Protein AF-A0A0R3E890-F1 (afdb_monomer_lite)

Structure (mmCIF, N/CA/C/O backbone):
data_AF-A0A0R3E890-F1
#
_entry.id   AF-A0A0R3E890-F1
#
loop_
_atom_site.group_PDB
_atom_site.id
_atom_site.type_symbol
_atom_site.label_atom_id
_atom_site.label_alt_id
_atom_site.label_comp_id
_atom_site.label_asym_id
_atom_site.label_entity_id
_atom_site.label_seq_id
_atom_site.pdbx_PDB_ins_code
_atom_site.Cartn_x
_atom_site.Cartn_y
_atom_site.Cartn_z
_atom_site.occupancy
_atom_site.B_iso_or_equiv
_atom_site.auth_seq_id
_atom_site.auth_comp_id
_atom_site.auth_asym_id
_atom_site.auth_atom_id
_atom_site.pdbx_PDB_model_num
ATOM 1 N N . MET A 1 1 ? 4.364 -9.096 11.392 1.00 69.06 1 MET A N 1
ATOM 2 C CA . MET A 1 1 ? 3.704 -8.086 12.248 1.00 69.06 1 MET A CA 1
ATOM 3 C C . MET A 1 1 ? 3.583 -8.663 13.655 1.00 69.06 1 MET A C 1
ATOM 5 O O . MET A 1 1 ? 3.055 -9.759 13.794 1.00 69.06 1 MET A O 1
ATOM 9 N N . SER A 1 2 ? 4.088 -7.979 14.680 1.00 73.06 2 SER A N 1
ATOM 10 C CA . SER A 1 2 ? 3.947 -8.351 16.093 1.00 73.06 2 SER A CA 1
ATOM 11 C C . SER A 1 2 ? 3.616 -7.116 16.924 1.00 73.06 2 SER A C 1
ATOM 13 O O . SER A 1 2 ? 4.264 -6.078 16.786 1.00 73.06 2 SER A O 1
ATOM 15 N N . LYS A 1 3 ? 2.660 -7.242 17.853 1.00 73.25 3 LYS A N 1
ATOM 16 C CA . LYS A 1 3 ? 2.330 -6.162 18.797 1.00 73.25 3 LYS A CA 1
ATOM 17 C C . LYS A 1 3 ? 3.543 -5.738 19.631 1.00 73.25 3 LYS A C 1
ATOM 19 O O . LYS A 1 3 ? 3.732 -4.551 19.857 1.00 73.25 3 LYS A O 1
ATOM 24 N N . SER A 1 4 ? 4.394 -6.683 20.040 1.00 80.12 4 SER A N 1
ATOM 25 C CA . SER A 1 4 ? 5.578 -6.391 20.863 1.00 80.12 4 SER A CA 1
ATOM 26 C C . SER A 1 4 ? 6.690 -5.652 20.115 1.00 80.12 4 SER A C 1
ATOM 28 O O . SER A 1 4 ? 7.533 -5.030 20.750 1.00 80.12 4 SER A O 1
ATOM 30 N N . GLN A 1 5 ? 6.693 -5.705 18.780 1.00 78.12 5 GLN A N 1
ATOM 31 C CA . GLN A 1 5 ? 7.671 -5.008 17.939 1.00 78.12 5 GLN A CA 1
ATOM 32 C C . GLN A 1 5 ? 7.164 -3.637 17.464 1.00 78.12 5 GLN A C 1
ATOM 34 O O . GLN A 1 5 ? 7.838 -2.984 16.674 1.00 78.12 5 GLN A O 1
ATOM 39 N N . GLY A 1 6 ? 5.966 -3.213 17.891 1.00 79.38 6 GLY A N 1
ATOM 40 C CA . GLY A 1 6 ? 5.374 -1.933 17.487 1.00 79.38 6 GLY A CA 1
ATOM 41 C C . GLY A 1 6 ? 5.026 -1.837 15.996 1.00 79.38 6 GLY A C 1
ATOM 42 O O . GLY A 1 6 ? 4.698 -0.761 15.516 1.00 79.38 6 GLY A O 1
ATOM 43 N N . ASN A 1 7 ? 5.081 -2.950 15.260 1.00 83.62 7 ASN A N 1
ATOM 44 C CA . ASN A 1 7 ? 4.816 -3.016 13.823 1.00 83.62 7 ASN A CA 1
ATOM 45 C C . ASN A 1 7 ? 3.507 -3.762 13.542 1.00 83.62 7 ASN A C 1
ATOM 47 O O . ASN A 1 7 ? 3.446 -4.586 12.640 1.00 83.62 7 ASN A O 1
ATOM 51 N N . ALA A 1 8 ? 2.476 -3.540 14.356 1.00 86.56 8 ALA A N 1
ATOM 52 C CA . ALA A 1 8 ? 1.144 -4.098 14.158 1.00 86.56 8 ALA A CA 1
ATOM 53 C C . ALA A 1 8 ? 0.126 -2.960 14.055 1.00 86.56 8 ALA A C 1
ATOM 55 O O . ALA A 1 8 ? 0.142 -2.052 14.882 1.00 86.56 8 ALA A O 1
ATOM 56 N N . ILE A 1 9 ? -0.773 -3.036 13.074 1.00 86.81 9 ILE A N 1
ATOM 57 C CA . ILE A 1 9 ? -1.936 -2.149 12.986 1.00 86.81 9 ILE A CA 1
ATOM 58 C C . ILE A 1 9 ? -3.052 -2.785 13.818 1.00 86.81 9 ILE A C 1
ATOM 60 O O . ILE A 1 9 ? -3.369 -3.963 13.639 1.00 86.81 9 ILE A O 1
ATOM 64 N N . SER A 1 10 ? -3.602 -2.041 14.782 1.00 88.62 10 SER A N 1
ATOM 65 C CA . SER A 1 10 ? -4.728 -2.523 15.590 1.00 88.62 10 SER A CA 1
ATOM 66 C C . SER A 1 10 ? -6.002 -2.567 14.750 1.00 88.62 10 SER A C 1
ATOM 68 O O . SER A 1 10 ? -6.254 -1.653 13.975 1.00 88.62 10 SER A O 1
ATOM 70 N N . LEU A 1 11 ? -6.866 -3.560 14.978 1.00 88.44 11 LEU A N 1
ATOM 71 C CA . LEU A 1 11 ? -8.217 -3.575 14.394 1.00 88.44 11 LEU A CA 1
ATOM 72 C C . LEU A 1 11 ? -9.083 -2.405 14.888 1.00 88.44 11 LEU A C 1
ATOM 74 O O . LEU A 1 11 ? -10.070 -2.055 14.257 1.00 88.44 11 LEU A O 1
ATOM 78 N N . SER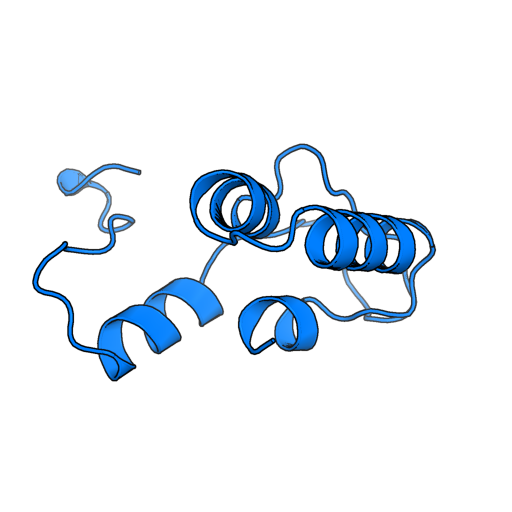 A 1 12 ? -8.719 -1.814 16.028 1.00 92.44 12 SER A N 1
ATOM 79 C CA . SER A 1 12 ? -9.364 -0.628 16.592 1.00 92.44 12 SER A CA 1
ATOM 80 C C . SER A 1 12 ? -8.714 0.687 16.150 1.00 92.44 12 SER A C 1
ATOM 82 O O . SER A 1 12 ? -9.037 1.722 16.728 1.00 92.44 12 SER A O 1
ATOM 84 N N . ALA A 1 13 ? -7.734 0.647 15.240 1.00 91.56 13 ALA A N 1
ATOM 85 C CA . ALA A 1 13 ? -7.036 1.844 14.793 1.00 91.56 13 ALA A CA 1
ATOM 86 C C . ALA A 1 13 ? -7.993 2.763 14.028 1.00 91.56 13 ALA A C 1
ATOM 88 O O . ALA A 1 13 ? -8.831 2.317 13.243 1.00 91.56 13 ALA A O 1
ATOM 89 N N . THR A 1 14 ? -7.856 4.059 14.265 1.00 94.88 14 THR A N 1
ATOM 90 C CA . THR A 1 14 ? -8.555 5.095 13.509 1.00 94.88 14 THR A CA 1
ATOM 91 C C . THR A 1 14 ? -8.034 5.158 12.067 1.00 94.88 14 THR A C 1
ATOM 93 O O . THR A 1 14 ? -6.910 4.724 11.798 1.00 94.88 14 THR A O 1
ATOM 96 N N . PRO A 1 15 ? -8.804 5.727 11.120 1.00 92.12 15 PRO A N 1
ATOM 97 C CA . PRO A 1 15 ? -8.343 5.895 9.741 1.00 92.12 15 PRO A CA 1
ATOM 98 C C . PRO A 1 15 ? -6.998 6.629 9.630 1.00 92.12 15 PRO A C 1
ATOM 100 O O . PRO A 1 15 ? -6.146 6.231 8.837 1.00 92.12 15 PRO A O 1
ATOM 103 N N . ASP A 1 16 ? -6.777 7.647 10.465 1.00 92.12 16 ASP A N 1
ATOM 104 C CA . ASP A 1 16 ? -5.522 8.402 10.486 1.00 92.12 16 ASP A CA 1
ATOM 105 C C . ASP A 1 16 ? -4.353 7.547 10.993 1.00 92.12 16 ASP A C 1
ATOM 107 O O . ASP A 1 16 ? -3.286 7.543 10.382 1.00 92.12 16 ASP A O 1
ATOM 111 N N . GLU A 1 17 ? -4.554 6.748 12.047 1.00 91.75 17 GLU A N 1
ATOM 112 C CA . GLU A 1 17 ? -3.535 5.816 12.553 1.00 91.75 17 GLU A CA 1
ATOM 113 C C . GLU A 1 17 ? -3.185 4.726 11.531 1.00 91.75 17 GLU A C 1
ATOM 115 O O . GLU A 1 17 ? -2.017 4.350 11.400 1.00 91.75 17 GLU A O 1
ATOM 120 N N . ILE A 1 18 ? -4.180 4.232 10.785 1.00 90.69 18 ILE A N 1
ATOM 121 C CA . ILE A 1 18 ? -3.965 3.275 9.694 1.00 90.69 18 ILE A CA 1
ATOM 122 C C . ILE A 1 18 ? -3.119 3.928 8.600 1.00 90.69 18 ILE A C 1
ATOM 124 O O . ILE A 1 18 ? -2.107 3.358 8.188 1.00 90.69 18 ILE A O 1
ATOM 128 N N . ARG A 1 19 ? -3.484 5.139 8.162 1.00 89.56 19 ARG A N 1
ATOM 129 C CA . ARG A 1 19 ? -2.761 5.871 7.114 1.00 89.56 19 ARG A CA 1
ATOM 130 C C . ARG A 1 19 ? -1.313 6.149 7.511 1.00 89.56 19 ARG A C 1
ATOM 132 O O . ARG A 1 19 ? -0.396 5.920 6.720 1.00 89.56 19 ARG A O 1
ATOM 139 N N . ASP A 1 20 ? -1.100 6.577 8.749 1.00 90.19 20 ASP A N 1
ATOM 140 C CA . ASP A 1 20 ? 0.226 6.790 9.322 1.00 90.19 20 ASP A CA 1
ATOM 141 C C . ASP A 1 20 ? 1.055 5.501 9.329 1.00 90.19 20 ASP A C 1
ATOM 143 O O . ASP A 1 20 ? 2.224 5.513 8.933 1.00 90.19 20 ASP A O 1
ATOM 147 N N . ALA A 1 21 ? 0.463 4.376 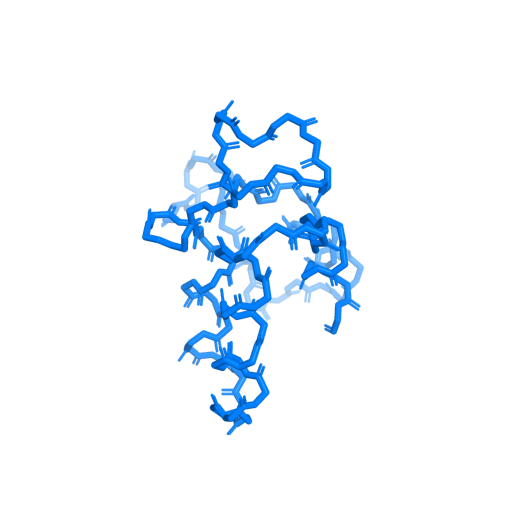9.736 1.00 89.88 21 ALA A N 1
ATOM 148 C CA . ALA A 1 21 ? 1.144 3.087 9.749 1.00 89.88 21 ALA A CA 1
ATOM 149 C C . ALA A 1 21 ? 1.511 2.606 8.335 1.00 89.88 21 ALA A C 1
ATOM 151 O O . ALA A 1 21 ? 2.651 2.192 8.115 1.00 89.88 21 ALA A O 1
ATOM 152 N N . VAL A 1 22 ? 0.590 2.717 7.371 1.00 89.62 22 VAL A N 1
ATOM 153 C CA . VAL A 1 22 ? 0.823 2.361 5.959 1.00 89.62 22 VAL A CA 1
ATOM 154 C C . VAL A 1 22 ? 1.928 3.229 5.355 1.00 89.62 22 VAL A C 1
ATOM 156 O O . VAL A 1 22 ? 2.836 2.710 4.701 1.00 89.62 22 VAL A O 1
ATOM 159 N N . SER A 1 23 ? 1.942 4.534 5.652 1.00 86.75 23 SER A N 1
ATOM 160 C CA . SER A 1 23 ? 2.989 5.445 5.168 1.00 86.75 23 SER A CA 1
ATOM 161 C C . SER A 1 23 ? 4.400 5.002 5.594 1.00 86.75 23 SER A C 1
ATOM 163 O O . SER A 1 23 ? 5.345 5.070 4.800 1.00 86.75 23 SER A O 1
ATOM 165 N N . ARG A 1 24 ? 4.528 4.453 6.812 1.00 87.69 24 ARG A N 1
ATOM 166 C CA . ARG A 1 24 ? 5.784 3.989 7.425 1.00 87.69 24 ARG A CA 1
ATOM 167 C C . ARG A 1 24 ? 6.163 2.549 7.066 1.00 87.69 24 ARG A C 1
ATOM 169 O O . ARG A 1 24 ? 7.238 2.107 7.467 1.00 87.69 24 ARG A O 1
ATOM 176 N N . MET A 1 25 ? 5.321 1.807 6.339 1.00 88.06 25 MET A N 1
ATOM 177 C CA . MET A 1 25 ? 5.630 0.423 5.966 1.00 88.06 25 MET A CA 1
ATOM 178 C C . MET A 1 25 ? 6.915 0.344 5.145 1.00 88.06 25 MET A C 1
ATOM 180 O O . MET A 1 25 ? 7.143 1.138 4.235 1.00 88.06 25 MET A O 1
ATOM 184 N N . PHE A 1 26 ? 7.750 -0.637 5.458 1.00 83.38 26 PHE A N 1
ATOM 185 C CA . PHE A 1 26 ? 8.945 -0.916 4.681 1.00 83.38 26 PHE A CA 1
ATOM 186 C C . PHE A 1 26 ? 8.571 -1.542 3.331 1.00 83.38 26 PHE A C 1
ATOM 188 O O . PHE A 1 26 ? 7.728 -2.441 3.281 1.00 83.38 26 PHE A O 1
ATOM 195 N N . THR A 1 27 ? 9.196 -1.060 2.262 1.00 80.44 27 THR A N 1
ATOM 196 C CA . THR A 1 27 ? 8.944 -1.473 0.877 1.00 80.44 27 THR A CA 1
ATOM 197 C C . THR A 1 27 ? 10.160 -2.202 0.315 1.00 80.44 27 THR A C 1
ATOM 199 O O . THR A 1 27 ? 10.160 -3.430 0.282 1.00 80.44 27 THR A O 1
ATOM 202 N N . ASP A 1 28 ? 11.209 -1.470 -0.060 1.00 78.06 28 ASP A N 1
ATOM 203 C CA . ASP A 1 28 ? 12.412 -2.003 -0.702 1.00 78.06 28 ASP A CA 1
ATOM 204 C C . ASP A 1 28 ? 13.626 -1.108 -0.355 1.00 78.06 28 ASP A C 1
ATOM 206 O O . ASP A 1 28 ? 13.567 0.103 -0.580 1.00 78.06 28 ASP A O 1
ATOM 210 N N . PRO A 1 29 ? 14.713 -1.650 0.234 1.00 77.25 29 PRO A N 1
ATOM 211 C CA . PRO A 1 29 ? 15.883 -0.852 0.607 1.00 77.25 29 PRO A CA 1
ATOM 212 C C . PRO A 1 29 ? 16.711 -0.395 -0.603 1.00 77.25 29 PRO A C 1
ATOM 214 O O . PRO A 1 29 ? 17.456 0.578 -0.483 1.00 77.25 29 PRO A O 1
ATOM 217 N N . ASP A 1 30 ? 16.582 -1.077 -1.744 1.00 75.56 30 ASP A N 1
ATOM 218 C CA . ASP A 1 30 ? 17.315 -0.782 -2.976 1.00 75.56 30 ASP A CA 1
ATOM 219 C C . ASP A 1 30 ? 16.518 0.163 -3.902 1.00 75.56 30 ASP A C 1
ATOM 221 O O . ASP A 1 30 ? 17.047 0.671 -4.896 1.00 75.56 30 ASP A O 1
ATOM 225 N N . TYR A 1 31 ? 15.262 0.467 -3.549 1.00 77.62 31 TYR A N 1
ATOM 226 C CA . TYR A 1 31 ? 14.390 1.393 -4.270 1.00 77.62 31 TYR A CA 1
ATOM 227 C C . TYR A 1 31 ? 14.625 2.847 -3.843 1.00 77.62 31 TYR A C 1
ATOM 229 O O . TYR A 1 31 ? 14.023 3.368 -2.902 1.00 77.62 31 TYR A O 1
ATOM 237 N N . LEU A 1 32 ? 15.533 3.528 -4.543 1.00 76.06 32 LEU A N 1
ATOM 238 C CA . LEU A 1 32 ? 15.968 4.881 -4.178 1.00 76.06 32 LEU A CA 1
ATOM 239 C C . LEU A 1 32 ? 15.170 5.991 -4.872 1.00 76.06 32 LEU A C 1
ATOM 241 O O . LEU A 1 32 ? 15.065 7.099 -4.336 1.00 76.06 32 LEU A O 1
ATOM 245 N N . ARG A 1 33 ? 14.635 5.741 -6.074 1.00 81.38 33 ARG A N 1
ATOM 246 C CA . ARG A 1 33 ? 13.873 6.732 -6.847 1.00 81.38 33 ARG A CA 1
ATOM 247 C C . ARG A 1 33 ? 12.625 6.129 -7.466 1.00 81.38 33 ARG A C 1
ATOM 249 O O . ARG A 1 33 ? 12.622 4.985 -7.894 1.00 81.38 33 ARG A O 1
ATOM 256 N N . ALA A 1 34 ? 11.608 6.976 -7.643 1.00 78.19 34 ALA A N 1
ATOM 257 C CA . ALA A 1 34 ? 10.350 6.594 -8.280 1.00 78.19 34 ALA A CA 1
ATOM 258 C C . ALA A 1 34 ? 10.533 5.979 -9.684 1.00 78.19 34 ALA A C 1
ATOM 260 O O . ALA A 1 34 ? 9.735 5.150 -10.108 1.00 78.19 34 ALA A O 1
ATOM 261 N N . SER A 1 35 ? 11.567 6.412 -10.413 1.00 79.75 35 SER A N 1
ATOM 262 C CA . SER A 1 35 ? 11.925 5.937 -11.754 1.00 79.75 35 SER A CA 1
ATOM 263 C C . SER A 1 35 ? 12.582 4.562 -11.778 1.00 79.75 35 SER A C 1
ATOM 265 O O . SER A 1 35 ? 12.614 3.943 -12.839 1.00 79.75 35 SER A O 1
ATOM 267 N N . ASP A 1 36 ? 13.142 4.118 -10.656 1.00 82.94 36 ASP A N 1
ATOM 268 C CA . ASP A 1 36 ? 13.880 2.865 -10.606 1.00 82.94 36 ASP A CA 1
ATOM 269 C C . ASP A 1 36 ? 12.879 1.694 -10.609 1.00 82.94 36 ASP A C 1
ATOM 271 O O . ASP A 1 36 ? 11.741 1.858 -10.163 1.00 82.94 36 ASP A O 1
ATOM 275 N N . PRO A 1 37 ? 13.234 0.523 -11.155 1.00 85.69 37 PRO A N 1
ATOM 276 C CA . PRO A 1 37 ? 12.439 -0.690 -10.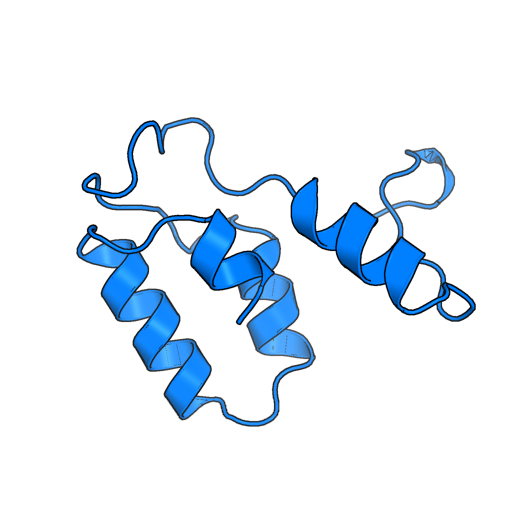989 1.00 85.69 37 PRO A CA 1
ATOM 277 C C . PRO A 1 37 ? 12.369 -1.082 -9.509 1.00 85.69 37 PRO A C 1
ATOM 279 O O . PRO A 1 37 ? 13.406 -1.166 -8.854 1.00 85.69 37 PRO A O 1
ATOM 282 N N . GLY A 1 38 ? 11.168 -1.333 -8.987 1.00 86.38 38 GLY A N 1
ATOM 283 C CA . GLY A 1 38 ? 10.970 -1.796 -7.611 1.00 86.38 38 GLY A CA 1
ATOM 284 C C . GLY A 1 38 ? 10.665 -3.287 -7.520 1.00 86.38 38 GLY A C 1
ATOM 285 O O . GLY A 1 38 ? 10.170 -3.904 -8.473 1.00 86.38 38 GLY A O 1
ATOM 286 N N . ARG A 1 39 ? 10.941 -3.881 -6.357 1.00 88.19 39 ARG A N 1
ATOM 287 C CA . ARG A 1 39 ? 10.622 -5.281 -6.075 1.00 88.19 39 ARG A CA 1
ATOM 288 C C . ARG A 1 39 ? 9.249 -5.424 -5.414 1.00 88.19 39 ARG A C 1
ATOM 290 O O . ARG A 1 39 ? 8.944 -4.781 -4.415 1.00 88.19 39 ARG A O 1
ATOM 297 N N . VAL A 1 40 ? 8.428 -6.334 -5.941 1.00 89.81 40 VAL A N 1
ATOM 298 C CA . VAL A 1 40 ? 7.136 -6.700 -5.325 1.00 89.81 40 VAL A CA 1
ATOM 299 C C . VAL A 1 40 ? 7.343 -7.763 -4.246 1.00 89.81 40 VAL A C 1
ATOM 301 O O . VAL A 1 40 ? 6.721 -7.732 -3.187 1.00 89.81 40 VAL A O 1
ATOM 304 N N . GLU A 1 41 ? 8.238 -8.717 -4.488 1.00 87.31 41 GLU A N 1
ATOM 305 C CA . GLU A 1 41 ? 8.483 -9.839 -3.590 1.00 87.31 41 GLU A CA 1
ATOM 306 C C . GLU A 1 41 ? 9.186 -9.368 -2.309 1.00 87.31 41 GLU A C 1
ATOM 308 O O . GLU A 1 41 ? 10.338 -8.942 -2.338 1.00 87.31 41 GLU A O 1
ATOM 313 N N . GLY A 1 42 ? 8.505 -9.494 -1.168 1.00 84.56 42 GLY A N 1
ATOM 314 C CA . GLY A 1 42 ? 8.998 -9.020 0.131 1.00 84.56 42 GLY A CA 1
ATOM 315 C C . GLY A 1 42 ? 8.559 -7.596 0.487 1.00 84.56 42 GLY A C 1
ATOM 316 O O . GLY A 1 42 ? 8.755 -7.185 1.630 1.00 84.56 42 GLY A O 1
ATOM 317 N N . ASN A 1 43 ? 7.906 -6.882 -0.435 1.00 89.06 43 ASN A N 1
ATOM 318 C CA . ASN A 1 43 ? 7.309 -5.582 -0.163 1.00 89.06 43 ASN A CA 1
ATOM 319 C C . ASN A 1 43 ? 5.978 -5.771 0.580 1.00 89.06 43 ASN A C 1
ATOM 321 O O . ASN A 1 43 ? 4.989 -6.259 0.029 1.00 89.06 43 ASN A O 1
ATOM 325 N N . VAL A 1 44 ? 5.958 -5.374 1.855 1.00 89.31 44 VAL A N 1
ATOM 326 C CA . VAL A 1 44 ? 4.818 -5.599 2.756 1.00 89.31 44 VAL A CA 1
ATOM 327 C C . VAL A 1 44 ? 3.557 -4.882 2.272 1.00 89.31 44 VAL A C 1
ATOM 329 O O . VAL A 1 44 ? 2.460 -5.371 2.526 1.00 89.31 44 VAL A O 1
ATOM 332 N N . VAL A 1 45 ? 3.687 -3.771 1.542 1.00 90.88 45 VAL A N 1
ATOM 333 C CA . VAL A 1 45 ? 2.535 -3.027 1.014 1.00 90.88 45 VAL A CA 1
ATOM 334 C C . VAL A 1 45 ? 1.755 -3.884 0.017 1.00 90.88 45 VAL A C 1
ATOM 336 O O . VAL A 1 45 ? 0.542 -4.009 0.147 1.00 90.88 45 VAL A O 1
ATOM 339 N N . PHE A 1 46 ? 2.441 -4.557 -0.912 1.00 92.75 46 PHE A N 1
ATOM 340 C CA . PHE A 1 46 ? 1.777 -5.459 -1.859 1.00 92.75 46 PHE A CA 1
ATOM 341 C C . PHE A 1 46 ? 1.179 -6.687 -1.176 1.00 92.75 46 PHE A C 1
ATOM 343 O O . PHE A 1 46 ? 0.105 -7.120 -1.573 1.00 92.75 46 PHE A O 1
ATOM 350 N N . THR A 1 47 ? 1.803 -7.194 -0.109 1.00 92.56 47 THR A N 1
ATOM 351 C CA . THR A 1 47 ? 1.204 -8.261 0.708 1.00 92.56 47 THR A CA 1
ATOM 352 C C . THR A 1 47 ? -0.117 -7.825 1.349 1.00 92.56 47 THR A C 1
ATOM 354 O O . THR A 1 47 ? -1.017 -8.645 1.495 1.00 92.56 47 THR A O 1
ATOM 357 N N . TYR A 1 48 ? -0.244 -6.557 1.755 1.00 91.69 48 TYR A N 1
ATOM 358 C CA . TYR A 1 48 ? -1.502 -6.020 2.282 1.00 91.69 48 TYR A CA 1
ATOM 359 C C . TYR A 1 48 ? -2.544 -5.836 1.180 1.00 91.69 48 TYR A C 1
ATOM 361 O O . TYR A 1 48 ? -3.685 -6.243 1.374 1.00 91.69 48 TYR A O 1
ATOM 369 N N . LEU A 1 49 ? -2.156 -5.279 0.030 1.00 93.00 49 LEU A N 1
ATOM 370 C CA . LEU A 1 49 ? -3.054 -5.135 -1.120 1.00 93.00 49 LEU A CA 1
ATOM 371 C C . LEU A 1 49 ? -3.612 -6.495 -1.561 1.00 93.00 49 LEU A C 1
ATOM 373 O O . LEU A 1 49 ? -4.818 -6.639 -1.682 1.00 93.00 49 LEU A O 1
ATOM 377 N N . ASP A 1 50 ? -2.765 -7.523 -1.657 1.00 93.00 50 ASP A N 1
ATOM 378 C CA . ASP A 1 50 ? -3.190 -8.892 -1.990 1.00 93.00 50 ASP A CA 1
ATOM 379 C C . ASP A 1 50 ? -4.176 -9.508 -0.989 1.00 93.00 50 ASP A C 1
ATOM 381 O O . ASP A 1 50 ? -4.897 -10.443 -1.326 1.00 93.00 50 ASP A O 1
ATOM 385 N N . ALA A 1 51 ? -4.161 -9.051 0.264 1.00 92.19 51 ALA A N 1
ATOM 386 C CA . ALA A 1 51 ? -4.978 -9.620 1.329 1.00 92.19 51 ALA A CA 1
ATOM 387 C C . ALA A 1 51 ? -6.304 -8.878 1.545 1.00 92.19 51 ALA A C 1
ATOM 389 O O . ALA A 1 51 ? -7.236 -9.472 2.089 1.00 92.19 51 ALA A O 1
ATOM 390 N N . PHE A 1 52 ? -6.366 -7.588 1.202 1.00 91.94 52 PHE A N 1
ATOM 391 C CA . PHE A 1 52 ? -7.463 -6.702 1.600 1.00 91.94 52 PHE A CA 1
ATOM 392 C C . PHE A 1 52 ? -8.114 -5.935 0.451 1.00 91.94 52 PHE A C 1
ATOM 394 O O . PHE A 1 52 ? -9.231 -5.458 0.640 1.00 91.94 52 PHE A O 1
ATOM 401 N N . ASP A 1 53 ? -7.448 -5.782 -0.693 1.00 92.69 53 ASP A N 1
ATOM 402 C CA . ASP A 1 53 ? -8.049 -5.144 -1.861 1.00 92.69 53 ASP A CA 1
ATOM 403 C C . ASP A 1 53 ? -8.873 -6.179 -2.641 1.00 92.69 53 ASP A C 1
ATOM 405 O O . ASP A 1 53 ? -8.399 -7.277 -2.931 1.00 92.69 53 ASP A O 1
ATOM 409 N N . GLU A 1 54 ? -10.125 -5.845 -2.946 1.00 94.62 54 GLU A N 1
ATOM 410 C CA . GLU A 1 54 ? -11.029 -6.726 -3.692 1.00 94.62 54 GLU A CA 1
ATOM 411 C C . GLU A 1 54 ? -10.781 -6.648 -5.210 1.00 94.62 54 GLU A C 1
ATOM 413 O O . GLU A 1 54 ? -11.160 -7.566 -5.942 1.00 94.62 54 GLU A O 1
ATOM 418 N N . ASP A 1 55 ? -10.139 -5.580 -5.701 1.00 95.44 55 ASP A N 1
ATOM 419 C CA . ASP A 1 55 ? -9.814 -5.410 -7.117 1.00 95.44 55 ASP A CA 1
ATOM 420 C C . ASP A 1 55 ? -8.432 -5.997 -7.442 1.00 95.44 55 ASP A C 1
ATOM 422 O O . ASP A 1 55 ? -7.419 -5.307 -7.592 1.00 95.44 55 ASP A O 1
ATOM 426 N N . GLU A 1 56 ? -8.396 -7.321 -7.604 1.00 93.56 56 GLU A N 1
ATOM 427 C CA . GLU A 1 56 ? -7.174 -8.051 -7.961 1.00 93.56 56 GLU A CA 1
ATOM 428 C C . GLU A 1 56 ? -6.532 -7.549 -9.271 1.00 93.56 56 GLU A C 1
ATOM 430 O O . GLU A 1 56 ? -5.310 -7.626 -9.441 1.00 93.56 56 GLU A O 1
ATOM 435 N N . ALA A 1 57 ? -7.332 -7.020 -10.207 1.00 95.12 57 ALA A N 1
ATOM 436 C CA . ALA A 1 57 ? -6.833 -6.511 -11.481 1.00 95.12 57 ALA A CA 1
ATOM 437 C C . ALA A 1 57 ? -6.091 -5.181 -11.295 1.00 95.12 57 ALA A C 1
ATOM 439 O O . ALA A 1 57 ? -4.999 -5.007 -11.848 1.00 95.12 57 ALA A O 1
ATOM 440 N N . ALA A 1 58 ? -6.632 -4.276 -10.475 1.0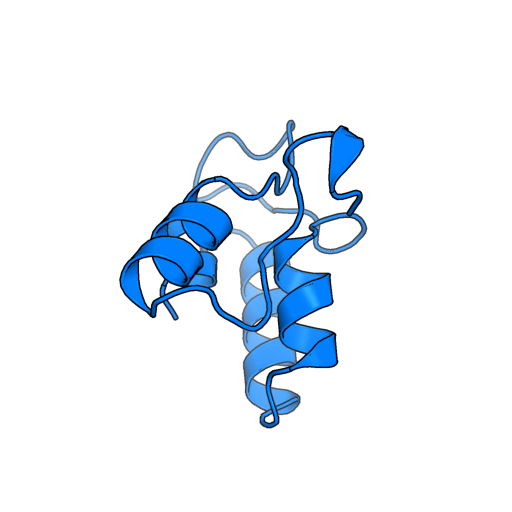0 92.94 58 ALA A N 1
ATOM 441 C CA . ALA A 1 58 ? -5.952 -3.041 -10.100 1.00 92.94 58 ALA A CA 1
ATOM 442 C C . ALA A 1 58 ? -4.640 -3.326 -9.350 1.00 92.94 58 ALA A C 1
ATOM 444 O O . ALA A 1 58 ? -3.601 -2.734 -9.663 1.00 92.94 58 ALA A O 1
ATOM 445 N N . VAL A 1 59 ? -4.641 -4.294 -8.425 1.00 94.31 59 VAL A N 1
ATOM 446 C CA . VAL A 1 59 ? -3.422 -4.717 -7.714 1.00 94.31 59 VAL A CA 1
ATOM 447 C C . VAL A 1 59 ? -2.378 -5.283 -8.681 1.00 94.31 59 VAL A C 1
ATOM 449 O O . VAL A 1 59 ? -1.191 -4.952 -8.577 1.00 94.31 59 VAL A O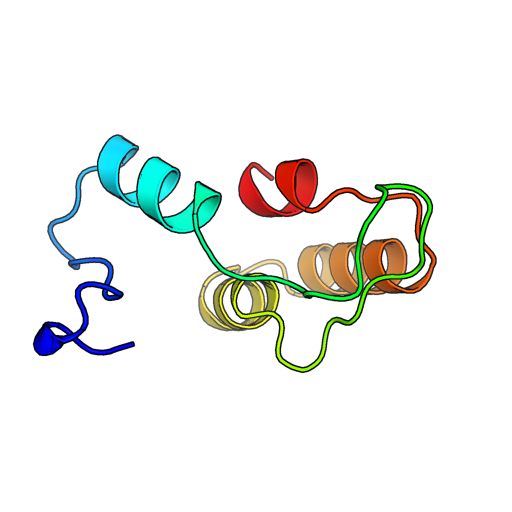 1
ATOM 452 N N . ALA A 1 60 ? -2.790 -6.098 -9.656 1.00 94.44 60 ALA A N 1
ATOM 453 C CA . ALA A 1 60 ? -1.889 -6.613 -10.686 1.00 94.44 60 ALA A CA 1
ATOM 454 C C . ALA A 1 60 ? -1.272 -5.483 -11.531 1.00 94.44 60 ALA A C 1
ATOM 456 O O . ALA A 1 60 ? -0.061 -5.485 -11.769 1.00 94.44 60 ALA A O 1
ATOM 457 N N . GLU A 1 61 ? -2.060 -4.474 -11.915 1.00 93.56 61 GLU A N 1
ATOM 458 C CA . GLU A 1 61 ? -1.555 -3.312 -12.650 1.00 93.56 61 GLU A CA 1
ATOM 459 C C . GLU A 1 61 ? -0.530 -2.515 -11.827 1.00 93.56 61 GLU A C 1
ATOM 461 O O . GLU A 1 61 ? 0.528 -2.135 -12.342 1.00 93.56 61 GLU A O 1
ATOM 466 N N . LEU A 1 62 ? -0.805 -2.290 -10.537 1.00 92.56 62 LEU A N 1
ATOM 467 C CA . LEU A 1 62 ? 0.119 -1.609 -9.627 1.00 92.56 62 LEU A CA 1
ATOM 468 C C . LEU A 1 62 ? 1.447 -2.361 -9.511 1.00 92.56 62 LEU A C 1
ATOM 470 O O . LEU A 1 62 ? 2.509 -1.744 -9.624 1.00 92.56 62 LEU A O 1
ATOM 474 N N . LYS A 1 63 ? 1.403 -3.689 -9.356 1.00 93.12 63 LYS A N 1
ATOM 475 C CA . LYS A 1 63 ? 2.602 -4.542 -9.320 1.00 93.12 63 LYS A CA 1
ATOM 476 C C . LYS A 1 63 ? 3.414 -4.423 -10.602 1.00 93.12 63 LYS A C 1
ATOM 478 O O . LYS A 1 63 ? 4.631 -4.249 -10.554 1.00 93.12 63 LYS A O 1
ATOM 483 N N . ASP A 1 64 ? 2.754 -4.473 -11.751 1.00 93.38 64 ASP A N 1
ATOM 484 C CA . ASP A 1 64 ? 3.422 -4.388 -13.044 1.00 93.38 64 ASP A CA 1
ATOM 485 C C . ASP A 1 64 ? 4.043 -3.011 -13.291 1.00 93.38 64 ASP A C 1
ATOM 487 O O . ASP A 1 64 ? 5.163 -2.911 -13.795 1.00 93.38 64 ASP A O 1
ATOM 491 N N . ARG A 1 65 ? 3.356 -1.935 -12.898 1.00 90.88 65 ARG A N 1
ATOM 492 C CA . ARG A 1 65 ? 3.906 -0.574 -12.943 1.00 90.88 65 ARG A CA 1
ATOM 493 C C . ARG A 1 65 ? 5.104 -0.417 -12.011 1.00 90.88 65 ARG A C 1
ATOM 495 O O . ARG A 1 65 ? 6.099 0.171 -12.419 1.00 90.88 65 ARG A O 1
ATOM 502 N N . HIS A 1 66 ? 5.036 -0.968 -10.801 1.00 89.62 66 HIS A N 1
ATOM 503 C CA . HIS A 1 66 ? 6.134 -0.906 -9.838 1.00 89.62 66 HIS A CA 1
ATOM 504 C C . HIS A 1 66 ? 7.380 -1.654 -10.338 1.00 89.62 66 HIS A C 1
ATOM 506 O O . HIS A 1 66 ? 8.480 -1.104 -10.305 1.00 89.62 66 HIS A O 1
ATOM 512 N N . ARG A 1 67 ? 7.207 -2.848 -10.926 1.00 90.62 67 ARG A N 1
ATOM 513 C CA . ARG A 1 67 ? 8.307 -3.622 -11.538 1.00 90.62 67 ARG A CA 1
ATOM 514 C C . ARG A 1 67 ? 8.948 -2.930 -12.737 1.00 90.62 67 ARG A C 1
ATOM 516 O O . ARG A 1 67 ? 10.146 -3.069 -12.949 1.00 90.62 67 ARG A O 1
ATOM 523 N N . ARG A 1 68 ? 8.167 -2.208 -13.547 1.00 88.75 68 ARG A N 1
ATOM 524 C CA . ARG A 1 68 ? 8.702 -1.440 -14.687 1.00 88.75 68 ARG A CA 1
ATOM 525 C C . ARG A 1 68 ? 9.466 -0.185 -14.258 1.00 88.75 68 ARG A C 1
ATOM 527 O O . ARG A 1 68 ? 10.250 0.328 -15.052 1.00 88.75 68 ARG A O 1
ATOM 534 N N . GLY A 1 69 ? 9.236 0.295 -13.038 1.00 83.56 69 GLY A N 1
ATOM 535 C CA . GLY A 1 69 ? 9.680 1.605 -12.583 1.00 83.56 69 GLY A CA 1
ATOM 536 C C . GLY A 1 69 ? 8.759 2.734 -13.058 1.00 83.56 69 GLY A C 1
ATOM 537 O O . GLY A 1 69 ? 7.932 2.577 -13.958 1.00 83.56 69 GLY A O 1
ATOM 538 N N . GLY A 1 70 ? 8.872 3.892 -12.410 1.00 79.62 70 GLY A N 1
ATOM 539 C CA . GLY A 1 70 ? 8.013 5.062 -12.634 1.00 79.62 70 GLY A CA 1
ATOM 540 C C . GLY A 1 70 ? 6.816 5.173 -11.678 1.00 79.62 70 GLY A C 1
ATOM 541 O O . GLY A 1 70 ? 6.020 6.102 -11.819 1.00 79.62 70 GLY A O 1
ATOM 542 N N . LEU A 1 71 ? 6.677 4.261 -10.708 1.00 82.56 71 LEU A N 1
ATOM 543 C CA . LEU A 1 71 ? 5.628 4.276 -9.682 1.00 82.56 71 LEU A CA 1
ATOM 544 C C . LEU A 1 71 ? 6.243 4.295 -8.280 1.00 82.56 71 LEU A C 1
ATOM 546 O O . LEU A 1 71 ? 6.617 3.248 -7.759 1.00 82.56 71 LEU A O 1
ATOM 550 N N . GLY A 1 72 ? 6.299 5.485 -7.676 1.00 80.50 72 GLY A N 1
ATOM 551 C CA . GLY A 1 72 ? 6.834 5.679 -6.329 1.00 80.50 72 GLY A CA 1
ATOM 552 C C . GLY A 1 72 ? 5.991 5.020 -5.235 1.00 80.50 72 GLY A C 1
ATOM 553 O O . GLY A 1 72 ? 4.762 5.031 -5.298 1.00 80.50 72 GLY A O 1
ATOM 554 N N . ASP A 1 73 ? 6.653 4.542 -4.181 1.00 81.69 73 ASP A N 1
ATOM 555 C CA . ASP A 1 73 ? 6.022 3.903 -3.015 1.00 81.69 73 ASP A CA 1
ATOM 556 C C . ASP A 1 73 ? 4.949 4.754 -2.341 1.00 81.69 73 ASP A C 1
ATOM 558 O O . ASP A 1 73 ? 3.964 4.228 -1.826 1.00 81.69 73 ASP A O 1
ATOM 562 N N . SER A 1 74 ? 5.124 6.077 -2.339 1.00 80.44 74 SER A N 1
ATOM 563 C CA . SER A 1 74 ? 4.126 6.996 -1.798 1.00 80.44 74 SER A CA 1
ATOM 564 C C . SER A 1 74 ? 2.794 6.882 -2.533 1.00 80.44 74 SER A C 1
ATOM 566 O O . SER A 1 74 ? 1.762 6.931 -1.881 1.00 80.44 74 SER A O 1
ATOM 568 N N . VAL A 1 75 ? 2.815 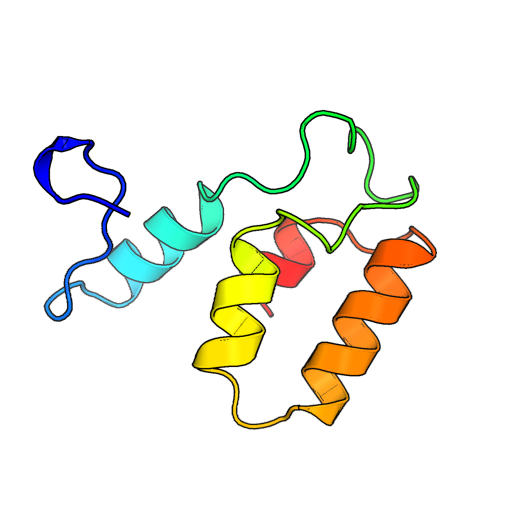6.672 -3.853 1.00 84.25 75 VAL A N 1
ATOM 569 C CA . VAL A 1 75 ? 1.606 6.514 -4.670 1.00 84.25 75 VAL A CA 1
ATOM 570 C C . VAL A 1 75 ? 0.917 5.194 -4.343 1.00 84.25 75 VAL A C 1
ATOM 572 O O . VAL A 1 75 ? -0.292 5.186 -4.157 1.00 84.25 75 VAL A O 1
ATOM 575 N N . VAL A 1 76 ? 1.681 4.105 -4.205 1.00 84.94 76 VAL A N 1
ATOM 576 C CA . VAL A 1 76 ? 1.137 2.784 -3.836 1.00 84.94 76 VAL A CA 1
ATOM 577 C C . VAL A 1 76 ? 0.500 2.818 -2.442 1.00 84.94 76 VAL A C 1
ATOM 579 O O . VAL A 1 76 ? -0.534 2.206 -2.220 1.00 84.94 76 VAL A O 1
ATOM 582 N N . LYS A 1 77 ? 1.088 3.563 -1.500 1.00 85.19 77 LYS A N 1
ATOM 583 C CA . LYS A 1 77 ? 0.616 3.662 -0.107 1.00 85.19 77 LYS A CA 1
ATOM 584 C C . LYS A 1 77 ? -0.585 4.587 0.104 1.00 85.19 77 LYS A C 1
ATOM 586 O O . LYS A 1 77 ? -1.148 4.593 1.196 1.00 85.19 77 LYS A O 1
ATOM 591 N N . THR A 1 78 ? -0.922 5.422 -0.875 1.00 80.62 78 THR A N 1
ATOM 592 C CA . THR A 1 78 ? -2.051 6.367 -0.793 1.00 80.62 78 THR A CA 1
ATOM 593 C C . THR A 1 78 ? -3.166 6.081 -1.792 1.00 80.62 78 THR A C 1
ATOM 595 O O . THR A 1 78 ? -4.136 6.839 -1.793 1.00 80.62 78 THR A O 1
ATOM 598 N N . GLY A 1 79 ? -2.963 5.092 -2.668 1.00 64.00 79 GLY A N 1
ATOM 599 C CA . GLY A 1 79 ? -3.904 4.677 -3.707 1.00 64.00 79 GLY A CA 1
ATOM 600 C C . GLY A 1 79 ? -5.170 4.070 -3.139 1.00 64.00 79 GLY A C 1
ATOM 601 O O . GLY A 1 79 ? -5.078 3.451 -2.056 1.00 64.00 79 GLY A O 1
#

InterPro domains:
  IPR002305 Aminoacyl-tRNA synthetase, class Ic [PF00579] (1-76)

Organism: NCBI:txid989370

pLDDT: mean 86.54, std 6.67, range [64.0, 95.44]

Radius of gyration: 12.9 Å; chains: 1; bounding box: 28×18×36 Å

Sequence (79 aa):
MSKSQGNAISLSATPDEIRDAVSRMFTDPDYLRASDPGRVEGNVVFTYLDAFDEDEAAVAELKDRHRRGGLGDSVVKTG

Secondary structure (DSSP, 8-state):
--GGGT----TT--HHHHHHHHHT----TT--STTSPPP-TT-HHHHHHHHH-S-HHHHHHHHHHHHHS---HHHHHH-

Foldseek 3Di:
DDVVVVLDDDPPDDPVRLLVSLQPFDAAPPCDDQQDQGDPVPGVLLVCCVVPPPPVVVSVVLNVDNRNGNGDSVNSSVD